Protein AF-A0A4Y8VBB9-F1 (afdb_monomer_lite)

Sequence (120 aa):
MYALFYFFAWAAMWVWVVKTRGNWNLLLANLAGAASGFLVALAISIVCSGLFPSAVPPSSANLLRDLLEVMTTAGALAGVWMWMLRRPQPEQPLARHLLAGLCGMTAGITTLMFFVLNFR

Radius of gyration: 17.72 Å; chains: 1; bounding box: 41×20×53 Å

Secondary structure (DSSP, 8-state):
-HHHHHHHHHHHHHHHHHHH-TTS-HHHHHHHHHHHHHHHHHHHHHHHHHH-TTTSPPPPHHHHHHHHHHHHHHHHHHHHHHHHHTSPPPSSHHHHHHHHHHHHHHHHHHHHHHHHHH--

Foldseek 3Di:
DLVVVLVVQLVVQLVVQCVVVVPDDSVVSNVVSNVVSNLRSLVVLQVCCVVCVVPHPHDDPVSVLVSCLVVQLVVLLVVLVVVLVPDDADPDPVVNVVVNVVSNVVSVVVSVVCCVVPPD

Organism: NCBI:txid1628086

Structure (mmCIF, N/CA/C/O backbone):
data_AF-A0A4Y8VBB9-F1
#
_entry.id   AF-A0A4Y8VBB9-F1
#
loop_
_atom_site.group_PDB
_atom_site.id
_atom_site.type_symbol
_atom_site.label_atom_id
_atom_site.label_alt_id
_atom_site.label_comp_id
_atom_site.label_asym_id
_atom_site.label_entity_id
_atom_site.label_seq_id
_atom_site.pdbx_PDB_ins_code
_atom_site.Cartn_x
_atom_site.Cartn_y
_atom_site.Cartn_z
_atom_site.occupancy
_atom_site.B_iso_or_equiv
_atom_site.auth_seq_id
_atom_site.auth_comp_id
_atom_site.auth_asym_id
_atom_site.auth_atom_id
_atom_site.pdbx_PDB_model_num
ATOM 1 N N . MET A 1 1 ? 3.422 8.545 -23.140 1.00 60.62 1 MET A N 1
ATOM 2 C CA . MET A 1 1 ? 2.528 7.376 -23.303 1.00 60.62 1 MET A CA 1
ATOM 3 C C . MET A 1 1 ? 2.429 6.545 -22.019 1.00 60.62 1 MET A C 1
ATOM 5 O O . MET A 1 1 ? 1.319 6.336 -21.554 1.00 60.62 1 MET A O 1
ATOM 9 N N . TYR A 1 2 ? 3.542 6.178 -21.369 1.00 76.56 2 TYR A N 1
ATOM 10 C CA . TYR A 1 2 ? 3.533 5.390 -20.118 1.00 76.56 2 TYR A CA 1
ATOM 11 C C . TYR A 1 2 ? 2.839 6.056 -18.920 1.00 76.56 2 TYR A C 1
ATOM 13 O O . TYR A 1 2 ? 2.152 5.384 -18.161 1.00 76.56 2 TYR A O 1
ATOM 21 N N . ALA A 1 3 ? 2.934 7.383 -18.787 1.00 78.50 3 ALA A N 1
ATOM 22 C CA . ALA A 1 3 ? 2.269 8.112 -17.705 1.00 78.50 3 ALA A CA 1
ATOM 23 C C . ALA A 1 3 ? 0.739 7.923 -17.699 1.00 78.50 3 ALA A C 1
ATOM 25 O O . ALA A 1 3 ? 0.151 7.773 -16.634 1.00 78.50 3 ALA A O 1
ATOM 26 N N . LEU A 1 4 ? 0.102 7.866 -18.876 1.00 86.25 4 LEU A N 1
ATOM 27 C CA . LEU A 1 4 ? -1.342 7.622 -18.987 1.00 86.25 4 LEU A CA 1
ATOM 28 C C . LEU A 1 4 ? -1.705 6.197 -18.569 1.00 86.25 4 LEU A C 1
ATOM 30 O O . LEU A 1 4 ? -2.721 5.992 -17.915 1.00 86.25 4 LEU A O 1
ATOM 34 N N . PHE A 1 5 ? -0.858 5.224 -18.906 1.00 87.25 5 PHE A N 1
ATOM 35 C CA . PHE A 1 5 ? -1.039 3.836 -18.492 1.00 87.25 5 PHE A CA 1
ATOM 36 C C . PHE A 1 5 ? -0.939 3.685 -16.967 1.00 87.25 5 PHE A C 1
ATOM 38 O O . PHE A 1 5 ? -1.816 3.085 -16.349 1.00 87.25 5 PHE A O 1
ATOM 45 N N . TYR A 1 6 ? 0.065 4.301 -16.338 1.00 86.00 6 TYR A N 1
ATOM 46 C CA . TYR A 1 6 ? 0.202 4.295 -14.878 1.00 86.00 6 TYR A CA 1
ATOM 47 C C . TYR A 1 6 ? -0.927 5.060 -14.183 1.00 86.00 6 TYR A C 1
ATOM 49 O O . TYR A 1 6 ? -1.440 4.604 -13.165 1.00 86.00 6 TYR A O 1
ATOM 57 N N . PHE A 1 7 ? -1.366 6.184 -14.753 1.00 87.94 7 PHE A N 1
ATOM 58 C CA . PHE A 1 7 ? -2.510 6.937 -14.241 1.00 87.94 7 PHE A CA 1
ATOM 59 C C . PHE A 1 7 ? -3.812 6.138 -14.345 1.00 87.94 7 PHE A C 1
ATOM 61 O O . PHE A 1 7 ? -4.634 6.163 -13.432 1.00 87.94 7 PHE A O 1
ATOM 68 N N . PHE A 1 8 ? -3.988 5.376 -15.426 1.00 92.31 8 PHE A N 1
ATOM 69 C CA . PHE A 1 8 ? -5.122 4.474 -15.573 1.00 92.31 8 PHE A CA 1
ATOM 70 C C . PHE A 1 8 ? -5.082 3.350 -14.536 1.00 92.31 8 PHE A C 1
ATOM 72 O O . PHE A 1 8 ? -6.093 3.092 -13.888 1.00 92.31 8 P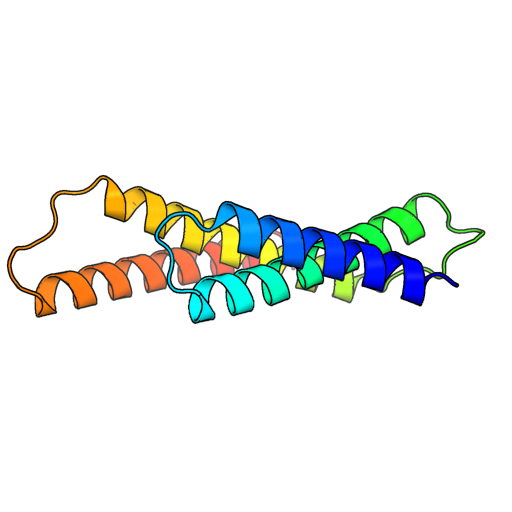HE A O 1
ATOM 79 N N . ALA A 1 9 ? -3.920 2.724 -14.322 1.00 90.62 9 ALA A N 1
ATOM 80 C CA . ALA A 1 9 ? -3.751 1.713 -13.281 1.00 90.62 9 ALA A CA 1
ATOM 81 C C . ALA A 1 9 ? -4.054 2.279 -11.882 1.00 90.62 9 ALA A C 1
ATOM 83 O O . ALA A 1 9 ? -4.779 1.656 -11.105 1.00 90.62 9 ALA A O 1
ATOM 84 N N . TRP A 1 10 ? -3.572 3.492 -11.593 1.00 93.81 10 TRP A N 1
ATOM 85 C CA . TRP A 1 10 ? -3.879 4.222 -10.364 1.00 93.81 10 TRP A CA 1
ATOM 86 C C . TRP A 1 10 ? -5.387 4.438 -10.193 1.00 93.81 10 TRP A C 1
ATOM 88 O O . TRP A 1 10 ? -5.959 4.053 -9.172 1.00 93.81 10 TRP A O 1
ATOM 98 N N . ALA A 1 11 ? -6.046 5.004 -11.208 1.00 90.75 11 ALA A N 1
ATOM 99 C CA . ALA A 1 11 ? -7.470 5.315 -11.172 1.00 90.75 11 ALA A CA 1
ATOM 100 C C . ALA A 1 11 ? -8.330 4.048 -11.064 1.00 90.75 11 ALA A C 1
ATOM 102 O O . ALA A 1 11 ? -9.287 4.021 -10.293 1.00 90.75 11 ALA A O 1
ATOM 103 N N . ALA A 1 12 ? -7.978 2.982 -11.786 1.00 92.69 12 ALA A N 1
ATOM 104 C CA . ALA A 1 12 ? -8.669 1.699 -11.722 1.00 92.69 12 ALA A CA 1
ATOM 105 C C . ALA A 1 12 ? -8.606 1.099 -10.311 1.00 92.69 12 ALA A C 1
ATOM 107 O O . ALA A 1 12 ? -9.636 0.693 -9.769 1.00 92.69 12 ALA A O 1
ATOM 108 N N . MET A 1 13 ? -7.423 1.109 -9.688 1.00 93.75 13 MET A N 1
ATOM 109 C CA . MET A 1 13 ? -7.248 0.650 -8.309 1.00 93.75 13 MET A CA 1
ATOM 110 C C . MET A 1 13 ? -8.009 1.514 -7.308 1.00 93.75 13 MET A C 1
ATOM 112 O O . MET A 1 13 ? -8.690 0.979 -6.434 1.00 93.75 13 MET A O 1
ATOM 116 N N . TRP A 1 14 ? -7.955 2.838 -7.461 1.00 93.69 14 TRP A N 1
ATOM 117 C CA . TRP A 1 14 ? -8.708 3.763 -6.620 1.00 93.69 14 TRP A CA 1
ATOM 118 C C . TRP A 1 14 ? -10.216 3.495 -6.708 1.00 93.69 14 TRP A C 1
ATOM 120 O O . TRP A 1 14 ? -10.864 3.295 -5.678 1.00 93.69 14 TRP A O 1
ATOM 130 N N . VAL A 1 15 ? -10.774 3.404 -7.925 1.00 92.94 15 VAL A N 1
ATOM 131 C CA . VAL A 1 15 ? -12.201 3.106 -8.141 1.00 92.94 15 VAL A CA 1
ATOM 132 C C . VAL A 1 15 ? -12.561 1.765 -7.515 1.00 92.94 15 VAL A C 1
ATOM 134 O O . VAL A 1 15 ? -13.606 1.654 -6.873 1.00 92.94 15 VAL A O 1
ATOM 137 N N . TRP A 1 16 ? -11.717 0.748 -7.700 1.00 94.25 16 TRP A N 1
ATOM 138 C CA . TRP A 1 16 ? -11.953 -0.575 -7.143 1.00 94.25 16 TRP A CA 1
ATOM 139 C C . TRP A 1 16 ? -12.054 -0.525 -5.618 1.00 94.25 16 TRP A C 1
ATOM 141 O O . TRP A 1 16 ? -13.087 -0.925 -5.090 1.00 94.25 16 TRP A O 1
ATOM 151 N N . VAL A 1 17 ? -11.064 0.054 -4.929 1.00 90.38 17 VAL A N 1
ATOM 152 C CA . VAL A 1 17 ? -11.039 0.166 -3.458 1.00 90.38 17 VAL A CA 1
ATOM 153 C C . VAL A 1 17 ? -12.211 0.987 -2.921 1.00 90.38 17 VAL A C 1
ATOM 155 O O . VAL A 1 17 ? -12.865 0.592 -1.956 1.00 90.38 17 VAL A O 1
ATOM 158 N N . VAL A 1 18 ? -12.537 2.113 -3.562 1.00 90.56 18 VAL A N 1
ATOM 159 C CA . VAL A 1 18 ? -13.676 2.945 -3.147 1.00 90.56 18 VAL A CA 1
ATOM 160 C C . VAL A 1 18 ? -15.004 2.198 -3.324 1.00 90.56 18 VAL A C 1
ATOM 162 O O . VAL A 1 18 ? -15.915 2.365 -2.504 1.00 90.56 18 VAL A O 1
ATOM 165 N N . LYS A 1 19 ? -15.129 1.347 -4.352 1.00 90.88 19 LYS A N 1
ATOM 166 C CA . LYS A 1 19 ? -16.315 0.506 -4.578 1.00 90.88 19 LYS A CA 1
ATOM 167 C C . LYS A 1 19 ? -16.399 -0.687 -3.621 1.00 90.88 19 LYS A C 1
ATOM 169 O O . LYS A 1 19 ? -17.501 -1.010 -3.190 1.00 90.88 19 LYS A O 1
ATOM 174 N N . THR A 1 20 ? -15.282 -1.312 -3.251 1.00 91.00 20 THR A N 1
ATOM 175 C CA . THR A 1 20 ? -15.240 -2.481 -2.345 1.00 91.00 20 THR A CA 1
ATOM 176 C C . THR A 1 20 ? -15.152 -2.125 -0.858 1.00 91.00 20 THR A C 1
ATOM 178 O O . THR A 1 20 ? -15.062 -3.018 -0.020 1.00 91.00 20 THR A O 1
ATOM 181 N N . ARG A 1 21 ? -15.246 -0.839 -0.498 1.00 85.12 21 ARG A N 1
ATOM 182 C CA . ARG A 1 21 ? -15.072 -0.325 0.875 1.00 85.12 21 ARG A CA 1
ATOM 183 C C . ARG A 1 21 ? -15.988 -0.925 1.958 1.00 85.12 21 ARG A C 1
ATOM 185 O O . ARG A 1 21 ? -15.695 -0.784 3.144 1.00 85.12 21 ARG A O 1
ATOM 192 N N . GLY A 1 22 ? -17.120 -1.531 1.592 1.00 86.62 22 GLY A N 1
ATOM 193 C CA . GLY A 1 22 ? -18.118 -2.018 2.554 1.00 86.62 22 GLY A CA 1
ATOM 194 C C . GLY A 1 22 ? -18.588 -0.910 3.510 1.00 86.62 22 GLY A C 1
ATOM 195 O O . GLY A 1 22 ? -19.012 0.154 3.062 1.00 86.62 22 GLY A O 1
ATOM 196 N N . ASN A 1 23 ? -18.464 -1.142 4.821 1.00 86.06 23 ASN A N 1
ATOM 197 C CA . ASN A 1 23 ? -18.837 -0.187 5.878 1.00 86.06 23 ASN A CA 1
ATOM 198 C C . ASN A 1 23 ? -17.761 0.870 6.200 1.00 86.06 23 ASN A C 1
ATOM 200 O O . ASN A 1 23 ? -17.947 1.659 7.127 1.00 86.06 23 ASN A O 1
ATOM 204 N N . TRP A 1 24 ? -16.623 0.897 5.496 1.00 82.75 24 TRP A N 1
ATOM 205 C CA . TRP A 1 24 ? -15.608 1.925 5.736 1.00 82.75 24 TRP A CA 1
ATOM 206 C C . TRP A 1 24 ? -16.140 3.323 5.408 1.00 82.75 24 TRP A C 1
ATOM 208 O O . TRP A 1 24 ? -16.866 3.526 4.430 1.00 82.75 24 TRP A O 1
ATOM 218 N N . ASN A 1 25 ? -15.717 4.308 6.206 1.00 89.19 25 ASN A N 1
ATOM 219 C CA . ASN A 1 25 ? -16.002 5.715 5.945 1.00 89.19 25 ASN A CA 1
ATOM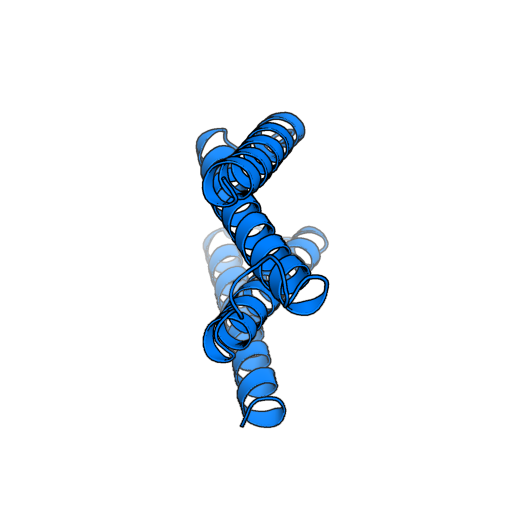 220 C C . ASN A 1 25 ? -15.494 6.095 4.543 1.00 89.19 25 ASN A C 1
ATOM 222 O O . ASN A 1 25 ? -14.373 5.745 4.169 1.00 89.19 25 ASN A O 1
ATOM 226 N N . LEU A 1 26 ? -16.309 6.831 3.781 1.00 86.94 26 LEU A N 1
ATOM 227 C CA . LEU A 1 26 ? -15.988 7.271 2.425 1.00 86.94 26 LEU A CA 1
ATOM 228 C C . LEU A 1 26 ? -14.645 8.010 2.360 1.00 86.94 26 LEU A C 1
ATOM 230 O O . LEU A 1 26 ? -13.878 7.776 1.430 1.00 86.94 26 LEU A O 1
ATOM 234 N N . LEU A 1 27 ? -14.332 8.856 3.345 1.00 87.88 27 LEU A N 1
ATOM 235 C CA . LEU A 1 27 ? -13.067 9.595 3.379 1.00 87.88 27 LEU A CA 1
ATOM 236 C C . LEU A 1 27 ? -11.870 8.649 3.546 1.00 87.88 27 LEU A C 1
ATOM 238 O O . LEU A 1 27 ? -10.877 8.766 2.830 1.00 87.88 27 LEU A O 1
ATOM 242 N N . LEU A 1 28 ? -11.998 7.656 4.430 1.00 84.88 28 LEU A N 1
ATOM 243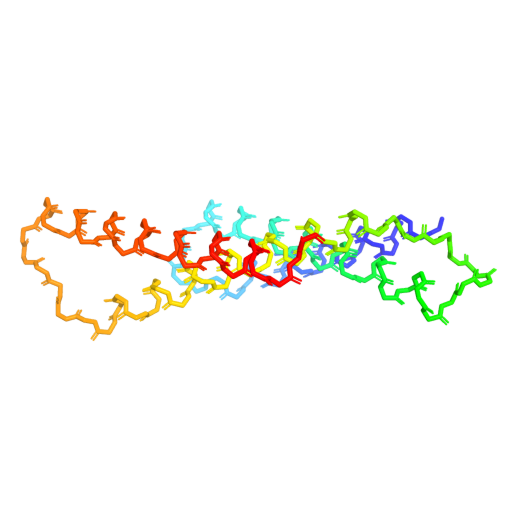 C CA . LEU A 1 28 ? -10.961 6.652 4.662 1.00 84.88 28 LEU A CA 1
ATOM 244 C C . LEU A 1 28 ? -10.773 5.747 3.437 1.00 84.88 28 LEU A C 1
ATOM 246 O O . LEU A 1 28 ? -9.645 5.456 3.053 1.00 84.88 28 LEU A O 1
ATOM 250 N N . ALA A 1 29 ? -11.870 5.353 2.786 1.00 86.75 29 ALA A N 1
ATOM 251 C CA . ALA A 1 29 ? -11.840 4.566 1.558 1.00 86.75 29 ALA A CA 1
ATOM 252 C C . ALA A 1 29 ? -11.177 5.323 0.398 1.00 86.75 29 ALA A C 1
ATOM 254 O O . ALA A 1 29 ? -10.419 4.733 -0.365 1.00 86.75 29 ALA A O 1
ATOM 255 N N . ASN A 1 30 ? -11.418 6.633 0.287 1.00 90.44 30 ASN A N 1
ATOM 256 C CA . ASN A 1 30 ? -10.760 7.483 -0.705 1.00 90.44 30 ASN A CA 1
ATOM 257 C C . ASN A 1 30 ? -9.252 7.577 -0.468 1.00 90.44 30 ASN A C 1
ATOM 259 O O . ASN A 1 30 ? -8.477 7.413 -1.409 1.00 90.44 30 ASN A O 1
ATOM 263 N N . LEU A 1 31 ? -8.835 7.807 0.781 1.00 87.44 31 LEU A N 1
ATOM 264 C CA . LEU A 1 31 ? -7.419 7.896 1.133 1.00 87.44 31 LEU A CA 1
ATOM 265 C C . LEU A 1 31 ? -6.704 6.555 0.903 1.00 87.44 31 LEU A C 1
ATOM 267 O O . LEU A 1 31 ? -5.641 6.517 0.286 1.00 87.44 31 LEU A O 1
ATOM 271 N N . ALA A 1 32 ? -7.323 5.448 1.324 1.00 87.25 32 ALA A N 1
ATOM 272 C CA . ALA A 1 32 ? -6.815 4.100 1.085 1.00 87.25 32 ALA A CA 1
ATOM 273 C C . ALA A 1 32 ? -6.746 3.770 -0.414 1.00 87.25 32 ALA A C 1
ATOM 275 O O . ALA A 1 32 ? -5.756 3.203 -0.874 1.00 87.25 32 ALA A O 1
ATOM 276 N N . GLY A 1 33 ? -7.758 4.161 -1.193 1.00 88.38 33 GLY A N 1
ATOM 277 C CA . GLY A 1 33 ? -7.767 4.011 -2.647 1.00 88.38 33 GLY A CA 1
ATOM 278 C C . GLY A 1 33 ? -6.649 4.804 -3.319 1.00 88.38 33 GLY A C 1
ATOM 279 O O . GLY A 1 33 ? -5.977 4.284 -4.204 1.00 88.38 33 GLY A O 1
ATOM 280 N N . ALA A 1 34 ? -6.397 6.038 -2.875 1.00 88.94 34 ALA A N 1
ATOM 281 C CA . ALA A 1 34 ? -5.365 6.889 -3.462 1.00 88.94 34 ALA A CA 1
ATOM 282 C C . ALA A 1 34 ? -3.962 6.346 -3.161 1.00 88.94 34 ALA A C 1
ATOM 284 O O . ALA A 1 34 ? -3.127 6.266 -4.063 1.00 88.94 34 ALA A O 1
ATOM 285 N N . ALA A 1 35 ? -3.733 5.918 -1.915 1.00 88.06 35 ALA A N 1
ATOM 286 C CA . ALA A 1 35 ? -2.475 5.321 -1.484 1.00 88.06 35 ALA A CA 1
ATOM 287 C C . ALA A 1 35 ? -2.214 3.971 -2.174 1.00 88.06 35 ALA A C 1
ATOM 289 O O . ALA A 1 35 ? -1.151 3.769 -2.755 1.00 88.06 35 ALA A O 1
ATOM 290 N N . SER A 1 36 ? -3.191 3.060 -2.175 1.00 88.06 36 SER A N 1
ATOM 291 C CA . SER A 1 36 ? -3.050 1.746 -2.822 1.00 88.06 36 SER A CA 1
ATOM 292 C C . SER A 1 36 ? -2.895 1.853 -4.339 1.00 88.06 36 SER A C 1
ATOM 294 O O . SER A 1 36 ? -2.025 1.195 -4.904 1.00 88.06 36 SER A O 1
ATOM 296 N N . GLY A 1 37 ? -3.663 2.726 -5.000 1.00 88.62 37 GLY A N 1
ATOM 297 C CA . GLY A 1 37 ? -3.494 2.996 -6.424 1.00 88.62 37 GLY A CA 1
ATOM 298 C C . GLY A 1 37 ? -2.104 3.533 -6.750 1.00 88.62 37 GLY A C 1
ATOM 299 O O . GLY A 1 37 ? -1.524 3.155 -7.766 1.00 88.62 37 GLY A O 1
ATOM 300 N N . PHE A 1 38 ? -1.537 4.376 -5.880 1.00 87.50 38 PHE A N 1
ATOM 301 C CA . PHE A 1 38 ? -0.193 4.930 -6.066 1.00 87.50 38 PHE A CA 1
ATOM 302 C C . PHE A 1 38 ? 0.881 3.851 -5.949 1.00 87.50 38 PHE A C 1
ATOM 304 O O . PHE A 1 38 ? 1.727 3.737 -6.835 1.00 87.50 38 PHE A O 1
ATOM 311 N N . LEU A 1 39 ? 0.790 2.996 -4.928 1.00 89.31 39 LEU A N 1
ATOM 312 C CA . LEU A 1 39 ? 1.699 1.860 -4.763 1.00 89.31 39 LEU A CA 1
ATOM 313 C C . LEU A 1 39 ? 1.640 0.897 -5.954 1.00 89.31 39 LEU A C 1
ATOM 315 O O . LEU A 1 39 ? 2.680 0.458 -6.438 1.00 89.31 39 LEU A O 1
ATOM 319 N N . VAL A 1 40 ? 0.443 0.607 -6.472 1.00 91.81 40 VAL A N 1
ATOM 320 C CA . VAL A 1 40 ? 0.283 -0.268 -7.643 1.00 91.81 40 VAL A CA 1
ATOM 321 C C . VAL A 1 40 ? 0.866 0.365 -8.904 1.00 91.81 40 VAL A C 1
ATOM 323 O O . VAL A 1 40 ? 1.563 -0.315 -9.653 1.00 91.81 40 VAL A O 1
ATOM 326 N N . ALA A 1 41 ? 0.642 1.660 -9.138 1.00 87.81 41 ALA A N 1
ATOM 327 C CA . ALA A 1 41 ? 1.230 2.354 -10.281 1.00 87.81 41 ALA A CA 1
ATOM 328 C C . ALA A 1 41 ? 2.771 2.341 -10.235 1.00 87.81 41 ALA A C 1
ATOM 330 O O . ALA A 1 41 ? 3.414 2.097 -11.258 1.00 87.81 41 ALA A O 1
ATOM 331 N N . LEU A 1 42 ? 3.366 2.533 -9.050 1.00 88.06 42 LEU A N 1
ATOM 332 C CA . LEU A 1 42 ? 4.813 2.413 -8.851 1.00 88.06 42 LEU A CA 1
ATOM 333 C C . LEU A 1 42 ? 5.314 0.984 -9.090 1.00 88.06 42 LEU A C 1
ATOM 335 O O . LEU A 1 42 ? 6.297 0.801 -9.806 1.00 88.06 42 LEU A O 1
ATOM 339 N N . ALA A 1 43 ? 4.621 -0.026 -8.556 1.00 89.50 43 ALA A N 1
ATOM 340 C CA . ALA A 1 43 ? 4.974 -1.429 -8.761 1.00 89.50 43 ALA A CA 1
ATOM 341 C C . ALA A 1 43 ? 4.962 -1.804 -10.250 1.00 89.50 43 ALA A C 1
ATOM 343 O O . ALA A 1 43 ? 5.915 -2.396 -10.751 1.00 89.50 43 ALA A O 1
ATOM 344 N N . ILE A 1 44 ? 3.915 -1.400 -10.977 1.00 89.06 44 ILE A N 1
ATOM 345 C CA . ILE A 1 44 ? 3.802 -1.623 -12.422 1.00 89.06 44 ILE A CA 1
ATOM 346 C C . ILE A 1 44 ? 4.949 -0.933 -13.163 1.00 89.06 44 ILE A C 1
ATOM 348 O O . ILE A 1 44 ? 5.539 -1.542 -14.048 1.00 89.06 44 ILE A O 1
ATOM 352 N N . SER A 1 45 ? 5.308 0.298 -12.788 1.00 86.38 45 SER A N 1
ATOM 353 C CA . SER A 1 45 ? 6.430 1.015 -13.404 1.00 86.38 45 SER A CA 1
ATOM 354 C C . SER A 1 45 ? 7.758 0.258 -13.265 1.00 86.38 45 SER A C 1
ATOM 356 O O . SER A 1 45 ? 8.482 0.108 -14.250 1.00 86.38 45 SER A O 1
ATOM 358 N N . ILE A 1 46 ? 8.052 -0.287 -12.077 1.00 87.00 46 ILE A N 1
ATOM 359 C CA . ILE A 1 46 ? 9.266 -1.088 -11.839 1.00 87.00 46 ILE A CA 1
ATOM 360 C C . ILE A 1 46 ? 9.229 -2.404 -12.624 1.00 87.00 46 ILE A C 1
ATOM 362 O O . ILE A 1 46 ? 10.217 -2.808 -13.230 1.00 87.00 46 ILE A O 1
ATOM 366 N N . VAL A 1 47 ? 8.088 -3.094 -12.631 1.00 88.94 47 VAL A N 1
ATOM 367 C CA . VAL A 1 47 ? 7.954 -4.363 -13.358 1.00 88.94 47 VAL A CA 1
ATOM 368 C C . VAL A 1 47 ? 8.098 -4.136 -14.865 1.00 88.94 47 VAL A C 1
ATOM 370 O O . VAL A 1 47 ? 8.809 -4.881 -15.536 1.00 88.94 47 VAL A O 1
ATOM 373 N N . CYS A 1 48 ? 7.482 -3.083 -15.407 1.00 87.38 48 CYS A N 1
ATOM 374 C CA . CYS A 1 48 ? 7.593 -2.733 -16.820 1.00 87.38 48 CYS A CA 1
ATOM 375 C C . CYS A 1 48 ? 9.019 -2.332 -17.215 1.00 87.38 48 CYS A C 1
ATOM 377 O O . CYS A 1 48 ? 9.459 -2.718 -18.296 1.00 87.38 48 CYS A O 1
ATOM 379 N N . SER A 1 49 ? 9.746 -1.602 -16.363 1.00 86.19 49 SER A N 1
ATOM 380 C CA . SER A 1 49 ? 11.144 -1.236 -16.631 1.00 86.19 49 SER A CA 1
ATOM 381 C C . SER A 1 49 ? 12.068 -2.462 -16.654 1.00 86.19 49 SER A C 1
ATOM 383 O O . SER A 1 49 ? 12.962 -2.537 -17.494 1.00 86.19 49 SER A O 1
ATOM 385 N N . GLY A 1 50 ? 11.814 -3.454 -15.793 1.00 84.38 50 GLY A N 1
ATOM 386 C CA . GLY A 1 50 ? 12.560 -4.714 -15.765 1.00 84.38 50 GLY A CA 1
ATOM 387 C C . GLY A 1 50 ? 12.231 -5.664 -16.922 1.00 84.38 50 GLY A C 1
ATOM 388 O O . GLY A 1 50 ? 13.132 -6.299 -17.465 1.00 84.38 50 GLY A O 1
ATOM 389 N N . LEU A 1 51 ? 10.957 -5.764 -17.318 1.00 87.38 51 LEU A N 1
ATOM 390 C CA . LEU A 1 51 ? 10.512 -6.666 -18.391 1.00 87.38 51 LEU A CA 1
ATOM 391 C C . LEU A 1 51 ? 10.762 -6.107 -19.797 1.00 87.38 51 LEU A C 1
ATOM 393 O O . LEU A 1 51 ? 10.990 -6.876 -20.729 1.00 87.38 51 LEU A O 1
ATOM 397 N N . PHE A 1 52 ? 10.717 -4.783 -19.960 1.00 88.44 52 PHE A N 1
ATOM 398 C CA . PHE A 1 52 ? 10.845 -4.117 -21.257 1.00 88.44 52 PHE A CA 1
ATOM 399 C C . PHE A 1 52 ? 11.921 -3.020 -21.236 1.00 88.44 52 PHE A C 1
ATOM 401 O O . PHE A 1 52 ? 11.615 -1.855 -21.509 1.00 88.44 52 PHE A O 1
ATOM 408 N N . PRO A 1 53 ? 13.196 -3.365 -20.975 1.00 81.56 53 PRO A N 1
ATOM 409 C CA . PRO A 1 53 ? 14.279 -2.387 -20.840 1.00 81.56 53 PRO A CA 1
ATOM 410 C C . PRO A 1 53 ? 14.566 -1.603 -22.133 1.00 81.56 53 PRO A C 1
ATOM 412 O O . PRO A 1 53 ? 15.154 -0.527 -22.092 1.00 81.56 53 PRO A O 1
ATOM 415 N N . SER A 1 54 ? 14.141 -2.119 -23.290 1.00 83.75 54 SER A N 1
ATOM 416 C CA . SER A 1 54 ? 14.240 -1.444 -24.591 1.00 83.75 54 SER A CA 1
ATOM 417 C C . SER A 1 54 ? 13.129 -0.419 -24.847 1.00 83.75 54 SER A C 1
ATOM 419 O O . SER A 1 54 ? 13.283 0.431 -25.721 1.00 83.75 54 SER A O 1
ATOM 421 N N . ALA A 1 55 ? 12.015 -0.486 -24.111 1.00 81.25 55 ALA A N 1
ATOM 422 C CA . ALA A 1 55 ? 10.847 0.372 -24.313 1.00 81.25 55 ALA A CA 1
ATOM 423 C C . ALA A 1 55 ? 10.609 1.339 -23.143 1.00 81.25 55 ALA A C 1
ATOM 425 O O . ALA A 1 55 ? 10.100 2.443 -23.355 1.00 81.25 55 ALA A O 1
ATOM 426 N N . VAL A 1 56 ? 10.968 0.942 -21.919 1.00 81.00 56 VAL A N 1
ATOM 427 C CA . VAL A 1 56 ? 10.705 1.688 -20.684 1.00 81.00 56 VAL A CA 1
ATOM 428 C C . VAL A 1 56 ? 12.032 2.045 -20.008 1.00 81.00 56 VAL A C 1
ATOM 430 O O . VAL A 1 56 ? 12.856 1.156 -19.798 1.00 81.00 56 VAL A O 1
ATOM 433 N N . PRO A 1 57 ? 12.256 3.323 -19.641 1.00 80.88 57 PRO A N 1
ATOM 434 C CA . PRO A 1 57 ? 13.457 3.724 -18.918 1.00 80.88 57 PRO A CA 1
ATOM 435 C C . PRO A 1 57 ? 13.627 2.939 -17.609 1.00 80.88 57 PRO A C 1
ATOM 437 O O . PRO A 1 57 ? 12.630 2.686 -16.924 1.00 80.88 57 PRO A O 1
ATOM 440 N N . PRO A 1 58 ? 14.867 2.589 -17.224 1.00 77.19 58 PRO A N 1
ATOM 441 C CA . PRO A 1 58 ? 15.123 1.856 -15.993 1.00 77.19 58 PRO A CA 1
ATOM 442 C C . PRO A 1 58 ? 14.650 2.662 -14.778 1.00 77.19 58 PRO A C 1
ATOM 444 O O . PRO A 1 58 ? 14.973 3.842 -14.626 1.00 77.19 58 PRO A O 1
ATOM 447 N N . SER A 1 59 ? 13.884 2.018 -13.896 1.00 78.88 59 SER A N 1
ATOM 448 C CA . SER A 1 59 ? 13.519 2.597 -12.601 1.00 78.88 59 SER A CA 1
ATOM 449 C C . SER A 1 59 ? 14.738 2.625 -11.680 1.00 78.88 59 SER A C 1
ATOM 451 O O . SER A 1 59 ? 15.543 1.693 -11.692 1.00 78.88 59 SER A O 1
ATOM 453 N N . SER A 1 60 ? 14.874 3.666 -10.856 1.00 80.94 60 SER A N 1
ATOM 454 C CA . SER A 1 60 ? 15.984 3.741 -9.904 1.00 80.94 60 SER A CA 1
ATOM 455 C C . SER A 1 60 ? 15.906 2.603 -8.879 1.00 80.94 60 SER A C 1
ATOM 457 O O . SER A 1 60 ? 14.826 2.239 -8.411 1.00 80.94 60 SER A O 1
ATOM 459 N N . ALA A 1 61 ? 17.064 2.054 -8.500 1.00 76.62 61 ALA A N 1
ATOM 460 C CA . ALA A 1 61 ? 17.147 1.021 -7.464 1.00 76.62 61 ALA A CA 1
ATOM 461 C C . ALA A 1 61 ? 16.569 1.508 -6.120 1.00 76.62 61 ALA A C 1
ATOM 463 O O . ALA A 1 61 ? 15.940 0.737 -5.397 1.00 76.62 61 ALA A O 1
ATOM 464 N N . ASN A 1 62 ? 16.711 2.808 -5.836 1.00 82.31 62 ASN A N 1
ATOM 465 C CA . ASN A 1 62 ? 16.129 3.451 -4.659 1.00 82.31 62 ASN A CA 1
ATOM 466 C C . ASN A 1 62 ? 14.598 3.386 -4.681 1.00 82.31 62 ASN A C 1
ATOM 468 O O . ASN A 1 62 ? 14.003 3.058 -3.669 1.00 82.31 62 ASN A O 1
ATOM 472 N N . LEU A 1 63 ? 13.955 3.579 -5.838 1.00 81.75 63 LEU A N 1
ATOM 473 C CA . LEU A 1 63 ? 12.493 3.533 -5.939 1.00 81.75 63 LEU A CA 1
ATOM 474 C C . LEU A 1 63 ? 11.941 2.136 -5.621 1.00 81.75 63 LEU A C 1
ATOM 476 O O . LEU A 1 63 ? 10.925 2.025 -4.940 1.00 81.75 63 LEU A O 1
ATOM 480 N N . LEU A 1 64 ? 12.615 1.066 -6.059 1.00 84.12 64 LEU A N 1
ATOM 481 C CA . LEU A 1 64 ? 12.238 -0.299 -5.674 1.00 84.12 64 LEU A CA 1
ATOM 482 C C . LEU A 1 64 ? 12.404 -0.524 -4.165 1.00 84.12 64 LEU A C 1
ATOM 484 O O . LEU A 1 64 ? 11.512 -1.097 -3.541 1.00 84.12 64 LEU A O 1
ATOM 488 N N . ARG A 1 65 ? 13.516 -0.066 -3.578 1.00 82.50 65 ARG A N 1
ATOM 489 C CA . ARG A 1 65 ? 13.761 -0.178 -2.132 1.00 82.50 65 ARG A CA 1
ATOM 490 C C . ARG A 1 65 ? 12.701 0.589 -1.329 1.00 82.50 65 ARG A C 1
ATOM 492 O O . ARG A 1 65 ? 12.074 -0.011 -0.462 1.00 82.50 65 ARG A O 1
ATOM 499 N N . ASP A 1 66 ? 12.438 1.844 -1.680 1.00 85.06 66 ASP A N 1
ATOM 500 C CA . ASP A 1 66 ? 11.447 2.701 -1.019 1.00 85.06 66 ASP A CA 1
ATOM 501 C C . ASP A 1 66 ? 10.032 2.111 -1.138 1.00 85.06 66 ASP A C 1
ATOM 503 O O . ASP A 1 66 ? 9.260 2.096 -0.178 1.00 85.06 66 ASP A O 1
ATOM 507 N N . LEU A 1 67 ? 9.680 1.566 -2.308 1.00 85.75 67 LEU A N 1
ATOM 508 C CA . LEU A 1 67 ? 8.381 0.926 -2.506 1.00 85.75 67 LEU A CA 1
ATOM 509 C C . LEU A 1 67 ? 8.227 -0.318 -1.625 1.00 85.75 67 LEU A C 1
ATOM 511 O O . LEU A 1 67 ? 7.178 -0.500 -1.003 1.00 85.75 67 LEU A O 1
ATOM 515 N N . LEU A 1 68 ? 9.261 -1.161 -1.550 1.00 84.19 68 LEU A N 1
ATOM 516 C CA . LEU A 1 68 ? 9.268 -2.326 -0.665 1.00 84.19 68 LEU A CA 1
ATOM 517 C C . LEU A 1 68 ? 9.151 -1.905 0.802 1.00 84.19 68 LEU A C 1
ATOM 519 O O . LEU A 1 68 ? 8.421 -2.551 1.557 1.00 84.19 68 LEU A O 1
ATOM 523 N N . GLU A 1 69 ? 9.798 -0.807 1.192 1.00 83.44 69 GLU A N 1
ATOM 524 C CA . GLU A 1 69 ? 9.688 -0.226 2.531 1.00 83.44 69 GLU A CA 1
ATOM 525 C C . GLU A 1 69 ? 8.258 0.153 2.889 1.00 83.44 69 GLU A C 1
ATOM 527 O O . GLU A 1 69 ? 7.701 -0.333 3.884 1.00 83.44 69 GLU A O 1
ATOM 532 N N . VAL A 1 70 ? 7.613 0.933 2.027 1.00 85.88 70 VAL A N 1
ATOM 533 C CA . VAL A 1 70 ? 6.235 1.365 2.252 1.00 85.88 70 VAL A CA 1
ATOM 534 C C . VAL A 1 70 ? 5.273 0.176 2.243 1.00 85.88 70 VAL A C 1
ATOM 536 O O . VAL A 1 70 ? 4.419 0.075 3.125 1.00 85.88 70 VAL A O 1
ATOM 539 N N . MET A 1 71 ? 5.413 -0.754 1.294 1.00 86.12 71 MET A N 1
ATOM 540 C CA . MET A 1 71 ? 4.536 -1.926 1.194 1.00 86.12 71 MET A CA 1
ATOM 541 C C . MET A 1 71 ? 4.669 -2.858 2.401 1.00 86.12 71 MET A C 1
ATOM 543 O O . MET A 1 71 ? 3.656 -3.333 2.917 1.00 86.12 71 MET A O 1
ATOM 547 N N . THR A 1 72 ? 5.890 -3.095 2.882 1.00 84.12 72 THR A N 1
ATOM 548 C CA . THR A 1 72 ? 6.133 -3.960 4.047 1.00 84.12 72 THR A CA 1
ATOM 549 C C . THR A 1 72 ? 5.567 -3.329 5.314 1.00 84.12 72 THR A C 1
ATOM 551 O O . THR A 1 72 ? 4.879 -4.000 6.082 1.00 84.12 72 THR A O 1
ATOM 554 N N . THR A 1 73 ? 5.764 -2.021 5.491 1.00 83.38 73 THR A N 1
ATOM 555 C CA . THR A 1 73 ? 5.207 -1.266 6.622 1.00 83.38 73 THR A CA 1
ATOM 556 C C . THR A 1 73 ? 3.680 -1.264 6.598 1.00 83.38 73 THR A C 1
ATOM 558 O O . THR A 1 73 ? 3.034 -1.556 7.606 1.00 83.38 73 THR A O 1
ATOM 561 N N . ALA A 1 74 ? 3.079 -0.995 5.436 1.00 84.06 74 ALA A N 1
ATOM 562 C CA . ALA A 1 74 ? 1.631 -1.033 5.260 1.00 84.06 74 ALA A CA 1
ATOM 563 C C . ALA A 1 74 ? 1.064 -2.438 5.524 1.00 84.06 74 ALA A C 1
ATOM 565 O O . ALA A 1 74 ? 0.046 -2.574 6.204 1.00 84.06 74 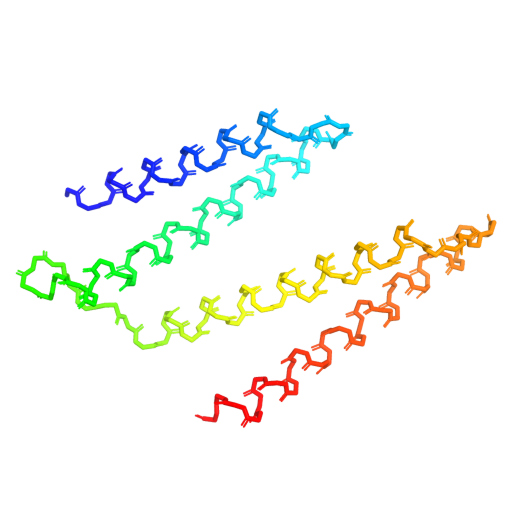ALA A O 1
ATOM 566 N N . GLY A 1 75 ? 1.743 -3.483 5.043 1.00 83.81 75 GLY A N 1
ATOM 567 C CA . GLY A 1 75 ? 1.389 -4.878 5.297 1.00 83.81 75 GLY A CA 1
ATOM 568 C C . GLY A 1 75 ? 1.452 -5.243 6.780 1.00 83.81 75 GLY A C 1
ATOM 569 O O . GLY A 1 75 ? 0.512 -5.846 7.297 1.00 83.81 75 GLY A O 1
ATOM 570 N N . ALA A 1 76 ? 2.506 -4.825 7.488 1.00 85.44 76 ALA 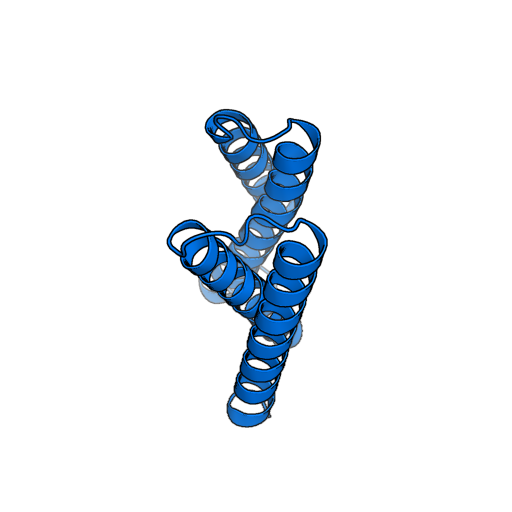A N 1
ATOM 571 C CA . ALA A 1 76 ? 2.646 -5.038 8.927 1.00 85.44 76 ALA A CA 1
ATOM 572 C C . ALA A 1 76 ? 1.508 -4.361 9.707 1.00 85.44 76 ALA A C 1
ATOM 574 O O . ALA A 1 76 ? 0.855 -5.004 10.530 1.00 85.44 76 ALA A O 1
ATOM 575 N N . LEU A 1 77 ? 1.205 -3.095 9.397 1.00 83.12 77 LEU A N 1
ATOM 576 C CA . LEU A 1 77 ? 0.103 -2.356 10.019 1.00 83.12 77 LEU A CA 1
ATOM 577 C C . LEU A 1 77 ? -1.259 -3.002 9.738 1.00 83.12 77 LEU A C 1
ATOM 579 O O . LEU A 1 77 ? -2.059 -3.169 10.659 1.00 83.12 77 LEU A O 1
ATOM 583 N N . ALA A 1 78 ? -1.517 -3.418 8.496 1.00 83.94 78 ALA A N 1
ATOM 584 C CA . ALA A 1 78 ? -2.750 -4.111 8.131 1.00 83.94 78 ALA A CA 1
ATOM 585 C C . ALA A 1 78 ? -2.877 -5.471 8.840 1.00 83.94 78 ALA A C 1
ATOM 587 O O . ALA A 1 78 ? -3.954 -5.821 9.327 1.00 83.94 78 ALA A O 1
ATOM 588 N N . GLY A 1 79 ? -1.781 -6.225 8.945 1.00 83.50 79 GLY A N 1
ATOM 589 C CA . GLY A 1 79 ? -1.723 -7.491 9.673 1.00 83.50 79 GLY A CA 1
ATOM 590 C C . GLY A 1 79 ? -2.036 -7.317 11.159 1.00 83.50 79 GLY A C 1
ATOM 591 O O . GLY A 1 79 ? -2.888 -8.022 11.703 1.00 83.50 79 GLY A O 1
ATOM 592 N N . VAL A 1 80 ? -1.411 -6.328 11.797 1.00 86.06 80 VAL A N 1
ATOM 593 C CA . VAL 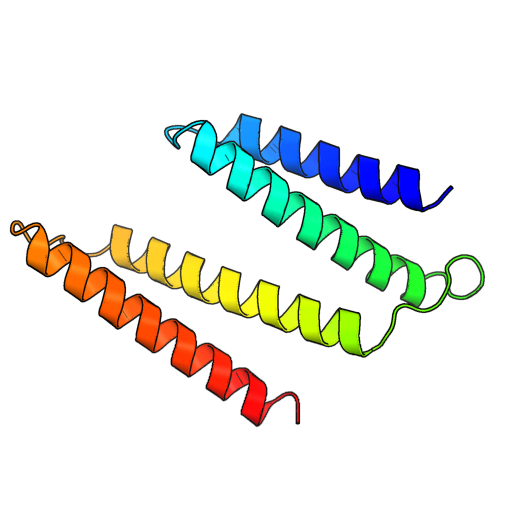A 1 80 ? -1.651 -5.971 13.203 1.00 86.06 80 VAL A CA 1
ATOM 594 C C . VAL A 1 80 ? -3.092 -5.523 13.421 1.00 86.06 80 VAL A C 1
ATOM 596 O O . VAL A 1 80 ? -3.740 -5.981 14.362 1.00 86.06 80 VAL A O 1
ATOM 599 N N . TRP A 1 81 ? -3.630 -4.701 12.521 1.00 79.62 81 TRP A N 1
ATOM 600 C CA . TRP A 1 81 ? -5.029 -4.288 12.548 1.00 79.62 81 TRP A CA 1
ATOM 601 C C . TRP A 1 81 ? -5.981 -5.490 12.500 1.00 79.62 81 TRP A C 1
ATOM 603 O O . TRP A 1 81 ? -6.855 -5.635 13.354 1.00 79.62 81 TRP A O 1
ATOM 613 N N . MET A 1 82 ? -5.783 -6.407 11.547 1.00 84.00 82 MET A N 1
ATOM 614 C CA . MET A 1 82 ? -6.592 -7.625 11.440 1.00 84.00 82 MET A CA 1
ATOM 615 C C . MET A 1 82 ? -6.468 -8.522 12.674 1.00 84.00 82 MET A C 1
ATOM 617 O O . MET A 1 82 ? -7.453 -9.130 13.097 1.00 84.00 82 MET A O 1
ATOM 621 N N . TRP A 1 83 ? -5.278 -8.603 13.266 1.00 84.50 83 TRP A N 1
ATOM 622 C CA . TRP A 1 83 ? -5.055 -9.353 14.496 1.00 84.50 83 TRP A CA 1
ATOM 623 C C . TRP A 1 83 ? -5.819 -8.748 15.679 1.00 84.50 83 TRP A C 1
ATOM 625 O O . TRP A 1 83 ? -6.471 -9.489 16.414 1.00 84.50 83 TRP A O 1
ATOM 635 N N . MET A 1 84 ? -5.833 -7.418 15.822 1.00 82.69 84 MET A N 1
ATOM 636 C CA . MET A 1 84 ? -6.609 -6.726 16.860 1.00 82.69 84 MET A CA 1
ATOM 637 C C . MET A 1 84 ? -8.111 -6.948 16.735 1.00 82.69 84 MET A C 1
ATOM 639 O O . MET A 1 84 ? -8.775 -7.139 17.749 1.00 82.69 84 MET A O 1
ATOM 643 N N . LEU A 1 85 ? -8.653 -6.949 15.511 1.00 81.56 85 LEU A N 1
ATOM 644 C CA . LEU A 1 85 ? -10.083 -7.192 15.282 1.00 81.56 85 LEU A CA 1
ATOM 645 C C . LEU A 1 85 ? -10.541 -8.563 15.798 1.00 81.56 85 LEU A C 1
ATOM 647 O O . LEU A 1 85 ? -11.715 -8.740 16.105 1.00 81.56 85 LEU A O 1
ATOM 651 N N . ARG A 1 86 ? -9.622 -9.529 15.911 1.00 84.50 86 ARG A N 1
ATOM 652 C CA . ARG A 1 86 ? -9.895 -10.876 16.430 1.00 84.50 86 ARG A CA 1
ATOM 653 C C . ARG A 1 86 ? -9.702 -10.998 17.945 1.00 84.50 86 ARG A C 1
ATOM 655 O O . ARG A 1 86 ? -9.961 -12.066 18.495 1.00 84.50 86 ARG A O 1
ATOM 662 N N . ARG A 1 87 ? -9.206 -9.960 18.626 1.00 81.62 87 ARG A N 1
ATOM 663 C CA . ARG A 1 87 ? -8.961 -9.981 20.076 1.00 81.62 87 ARG A CA 1
ATOM 664 C C . ARG A 1 87 ? -10.164 -9.419 20.847 1.00 81.62 87 ARG A C 1
ATOM 666 O O . ARG A 1 87 ? -10.807 -8.491 20.357 1.00 81.62 87 ARG A O 1
ATOM 673 N N . PRO A 1 88 ? -10.452 -9.930 22.063 1.00 80.69 88 PRO A N 1
ATOM 674 C CA . PRO A 1 88 ? -11.447 -9.326 22.944 1.00 80.69 88 PRO A CA 1
ATOM 675 C C . PRO A 1 88 ? -11.047 -7.876 23.224 1.00 80.69 88 PRO A C 1
ATOM 677 O O . PRO A 1 88 ? -9.943 -7.621 23.708 1.00 80.69 88 PRO A O 1
ATOM 680 N N . GLN A 1 89 ? -11.907 -6.922 22.871 1.00 75.12 89 GLN A N 1
ATOM 681 C CA . GLN A 1 89 ? -11.595 -5.513 23.078 1.00 75.12 89 GLN A CA 1
ATOM 682 C C . GLN A 1 89 ? -11.848 -5.124 24.540 1.00 75.12 89 GLN A C 1
ATOM 684 O O . GLN A 1 89 ? -12.899 -5.473 25.076 1.00 75.12 89 GLN A O 1
ATOM 689 N N . PRO A 1 90 ? -10.939 -4.363 25.178 1.00 78.62 90 PRO A N 1
ATOM 690 C CA . PRO A 1 90 ? -11.198 -3.795 26.495 1.00 78.62 90 PRO A CA 1
ATOM 691 C C . PRO A 1 90 ? -12.454 -2.913 26.466 1.00 78.62 90 PRO A C 1
ATOM 693 O O . PRO A 1 90 ? -12.673 -2.178 25.492 1.00 78.62 90 PRO A O 1
ATOM 696 N N . GLU A 1 91 ? -13.252 -2.954 27.537 1.00 80.44 91 GLU A N 1
ATOM 697 C CA . GLU A 1 91 ? -14.431 -2.086 27.691 1.00 80.44 91 GLU A CA 1
ATOM 698 C C . GLU A 1 91 ? -14.036 -0.608 27.822 1.00 80.44 91 GLU A C 1
ATOM 700 O O . GLU A 1 91 ? -14.740 0.277 27.342 1.00 80.44 91 GLU A O 1
ATOM 705 N N . GLN A 1 92 ? -12.865 -0.334 28.410 1.00 84.81 92 GLN A N 1
ATOM 706 C CA . GLN A 1 92 ? -12.361 1.025 28.581 1.00 84.81 92 GLN A CA 1
ATOM 707 C C . GLN A 1 92 ? -11.762 1.580 27.271 1.00 84.81 92 GLN A C 1
ATOM 709 O O . GLN A 1 92 ? -10.824 0.988 26.722 1.00 84.81 92 GLN A O 1
ATOM 714 N N . PRO A 1 93 ? -12.216 2.756 26.789 1.00 81.31 93 PRO A N 1
ATOM 715 C CA . PRO A 1 93 ? -11.755 3.334 25.524 1.00 81.31 93 PRO A CA 1
ATOM 716 C C . PRO A 1 93 ? -10.267 3.713 25.553 1.00 81.31 93 PRO A C 1
ATOM 718 O O . PRO A 1 93 ? -9.558 3.498 24.572 1.00 81.31 93 PRO A O 1
ATOM 721 N N . LEU A 1 94 ? -9.758 4.190 26.696 1.00 84.38 94 LEU A N 1
ATOM 722 C CA . LEU A 1 94 ? -8.339 4.518 26.873 1.00 84.38 94 LEU A CA 1
ATOM 723 C C . LEU A 1 94 ? -7.442 3.284 26.673 1.00 84.38 94 LEU A C 1
ATOM 725 O O . LEU A 1 94 ? -6.463 3.338 25.929 1.00 84.38 94 LEU A O 1
ATOM 729 N N . ALA A 1 95 ? -7.807 2.152 27.282 1.00 79.31 95 ALA A N 1
ATOM 730 C CA . ALA A 1 95 ? -7.051 0.905 27.182 1.00 79.31 95 ALA A CA 1
ATOM 731 C C . ALA A 1 95 ? -6.998 0.378 25.738 1.00 79.31 95 ALA A C 1
ATOM 733 O O . ALA A 1 95 ? -5.977 -0.156 25.304 1.00 79.31 95 ALA A O 1
ATOM 734 N N . ARG A 1 96 ? -8.068 0.587 24.961 1.00 80.62 96 ARG A N 1
ATOM 735 C CA . ARG A 1 96 ? -8.117 0.234 23.537 1.00 80.62 96 ARG A CA 1
ATOM 736 C C . ARG A 1 96 ? -7.136 1.057 22.703 1.00 80.62 96 ARG A C 1
ATOM 738 O O . ARG A 1 96 ? -6.427 0.489 21.876 1.00 80.62 96 ARG A O 1
ATOM 745 N N . HIS A 1 97 ? -7.065 2.368 22.934 1.00 83.81 97 HIS A N 1
ATOM 746 C CA . HIS A 1 97 ? -6.120 3.239 22.231 1.00 83.81 97 HIS A CA 1
ATOM 747 C C . HIS A 1 97 ? -4.663 2.939 22.602 1.00 83.81 97 HIS A C 1
ATOM 749 O O . HIS A 1 97 ? -3.811 2.907 21.716 1.00 83.81 97 HIS A O 1
ATOM 755 N N . LEU A 1 98 ? -4.379 2.647 23.875 1.00 87.44 98 LEU A N 1
ATOM 756 C CA . LEU A 1 98 ? -3.036 2.263 24.323 1.00 87.44 98 LEU A CA 1
ATOM 757 C C . LEU A 1 98 ? -2.586 0.926 23.725 1.00 87.44 98 LEU A C 1
ATOM 759 O O . LEU A 1 98 ? -1.460 0.825 23.241 1.00 87.44 98 LEU A O 1
ATOM 763 N N . LEU A 1 99 ? -3.468 -0.079 23.692 1.00 83.62 99 LEU A N 1
ATOM 764 C CA . LEU A 1 99 ? -3.189 -1.363 23.043 1.00 83.62 99 LEU A CA 1
ATOM 765 C C . LEU A 1 99 ? -2.914 -1.175 21.546 1.00 83.62 99 LEU A C 1
ATOM 767 O O . LEU A 1 99 ? -1.933 -1.712 21.028 1.00 83.62 99 LEU A O 1
ATOM 771 N N . ALA A 1 100 ? -3.754 -0.385 20.867 1.00 81.38 100 ALA A N 1
ATOM 772 C CA . ALA A 1 100 ? -3.578 -0.067 19.456 1.00 81.38 100 ALA A CA 1
ATOM 773 C C . ALA A 1 100 ? -2.222 0.609 19.194 1.00 81.38 100 ALA A C 1
ATOM 775 O O . ALA A 1 100 ? -1.493 0.199 18.291 1.00 81.38 100 ALA A O 1
ATOM 776 N N . GLY A 1 101 ? -1.852 1.584 20.031 1.00 83.88 101 GLY A N 1
ATOM 777 C CA . GLY A 1 101 ? -0.568 2.279 19.959 1.00 83.88 101 GLY A CA 1
ATOM 778 C C . GLY A 1 101 ? 0.632 1.356 20.179 1.00 83.88 101 GLY A C 1
ATOM 779 O O . GLY A 1 101 ? 1.543 1.340 19.355 1.00 83.88 101 GLY A O 1
ATOM 780 N N . LEU A 1 102 ? 0.622 0.538 21.236 1.00 87.44 102 LEU A N 1
ATOM 781 C CA . LEU A 1 102 ? 1.705 -0.407 21.553 1.00 87.44 102 LEU A CA 1
ATOM 782 C C . LEU A 1 102 ? 1.939 -1.422 20.429 1.00 87.44 102 LEU A C 1
ATOM 784 O O . LEU A 1 102 ? 3.070 -1.700 20.032 1.00 87.44 102 LEU A O 1
ATOM 788 N N . CYS A 1 103 ? 0.860 -1.966 19.884 1.00 84.12 103 CYS A N 1
ATOM 789 C CA . CYS A 1 103 ? 0.938 -2.902 18.772 1.00 84.12 103 CYS A CA 1
ATOM 790 C C . CYS A 1 103 ? 1.391 -2.223 17.470 1.00 84.12 103 CYS A C 1
ATOM 792 O O . CYS A 1 103 ? 2.148 -2.810 16.704 1.00 84.12 103 CYS A O 1
ATOM 794 N N . GLY A 1 104 ? 0.991 -0.970 17.235 1.00 82.25 104 GLY A N 1
ATOM 795 C CA . GLY A 1 104 ? 1.521 -0.171 16.130 1.00 82.25 104 GLY A CA 1
ATOM 796 C C . GLY A 1 104 ? 3.028 0.075 16.260 1.00 82.25 104 GLY A C 1
ATOM 797 O O . GLY A 1 104 ? 3.767 -0.107 15.295 1.00 82.25 104 GLY A O 1
ATOM 798 N N . MET A 1 105 ? 3.506 0.416 17.463 1.00 83.44 105 MET A N 1
ATOM 799 C CA . MET A 1 105 ? 4.936 0.622 17.726 1.00 83.44 105 MET A CA 1
ATOM 800 C C . MET A 1 105 ? 5.747 -0.657 17.534 1.00 83.44 105 MET A C 1
ATOM 802 O O . MET A 1 105 ? 6.783 -0.627 16.877 1.00 83.44 105 MET A O 1
ATOM 806 N N . THR A 1 106 ? 5.274 -1.786 18.066 1.00 82.81 106 THR A N 1
ATOM 807 C CA . THR A 1 106 ? 5.959 -3.078 17.888 1.00 82.81 106 THR A CA 1
ATOM 808 C C . THR A 1 106 ? 6.043 -3.463 16.414 1.00 82.81 106 THR A C 1
ATOM 810 O O . THR A 1 106 ? 7.129 -3.800 15.951 1.00 82.81 106 THR A O 1
ATOM 813 N N . ALA A 1 107 ? 4.960 -3.305 15.648 1.00 81.75 107 ALA A N 1
ATOM 814 C CA . ALA A 1 107 ? 4.965 -3.527 14.202 1.00 81.75 107 ALA A CA 1
ATOM 815 C C . ALA A 1 107 ? 5.967 -2.620 13.466 1.00 81.75 107 ALA A C 1
ATOM 817 O O . ALA A 1 107 ? 6.705 -3.087 12.595 1.00 81.75 107 ALA A O 1
ATOM 818 N N . GLY A 1 108 ? 6.027 -1.338 13.840 1.00 81.62 108 GLY A N 1
ATOM 819 C CA . GLY A 1 108 ? 6.991 -0.383 13.293 1.00 81.62 108 GLY A CA 1
ATOM 820 C C . GLY A 1 108 ? 8.437 -0.787 13.581 1.00 81.62 108 GLY A C 1
ATOM 821 O O . GLY A 1 108 ? 9.254 -0.842 12.666 1.00 81.62 108 GLY A O 1
ATOM 822 N N . ILE A 1 109 ? 8.745 -1.159 14.826 1.00 83.88 109 ILE A N 1
ATOM 823 C CA . ILE A 1 109 ? 10.084 -1.617 15.226 1.00 83.88 109 ILE A CA 1
ATOM 824 C C . ILE A 1 109 ? 10.471 -2.897 14.478 1.00 83.88 109 ILE A C 1
ATOM 826 O O . ILE A 1 109 ? 11.587 -2.989 13.972 1.00 83.88 109 ILE A O 1
ATOM 830 N N . THR A 1 110 ? 9.566 -3.875 14.364 1.00 80.12 110 THR A N 1
ATOM 831 C CA . THR A 1 110 ? 9.825 -5.113 13.610 1.00 80.12 110 THR A CA 1
ATOM 832 C C . THR A 1 110 ? 10.124 -4.821 12.144 1.00 80.12 110 THR A C 1
ATOM 834 O O . THR A 1 110 ? 11.041 -5.411 11.576 1.00 80.12 110 THR A O 1
ATOM 837 N N . THR A 1 111 ? 9.391 -3.883 11.547 1.00 79.06 111 THR A N 1
ATOM 838 C CA . THR A 1 111 ? 9.603 -3.476 10.158 1.00 79.06 111 THR A CA 1
ATOM 839 C C . THR A 1 111 ? 10.972 -2.816 9.985 1.00 79.06 111 THR A C 1
ATOM 841 O O . THR A 1 111 ? 11.746 -3.241 9.133 1.00 79.06 111 THR A O 1
ATOM 844 N N . LEU A 1 112 ? 11.327 -1.856 10.846 1.00 81.12 112 LEU A N 1
ATOM 845 C CA . LEU A 1 112 ? 12.646 -1.211 10.826 1.00 81.12 112 LEU A CA 1
ATOM 846 C C . LEU A 1 112 ? 13.785 -2.223 11.003 1.00 81.12 112 LEU A C 1
ATOM 848 O O . LEU A 1 112 ? 14.774 -2.169 10.276 1.00 81.12 112 LEU A O 1
ATOM 852 N N . MET A 1 113 ? 13.633 -3.185 11.917 1.00 82.75 113 MET A N 1
ATOM 853 C CA . MET A 1 113 ? 14.608 -4.263 12.104 1.00 82.75 113 MET A CA 1
ATOM 854 C C . MET A 1 113 ? 14.743 -5.130 10.850 1.00 82.75 113 MET A C 1
ATOM 856 O O . MET A 1 113 ? 15.860 -5.425 10.435 1.00 82.75 113 MET A O 1
ATOM 860 N N . PHE A 1 114 ? 13.633 -5.502 10.206 1.00 79.38 114 PHE A N 1
ATOM 861 C CA . PHE A 1 114 ? 13.668 -6.236 8.941 1.00 79.38 114 PHE A CA 1
ATOM 862 C C . PHE A 1 114 ? 14.443 -5.462 7.866 1.00 79.38 114 PHE A C 1
ATOM 864 O O . PHE A 1 114 ? 15.270 -6.058 7.174 1.00 79.38 114 PHE A O 1
ATOM 871 N N . PHE A 1 115 ? 14.251 -4.144 7.772 1.00 75.88 115 PHE A N 1
ATOM 872 C CA . PHE A 1 115 ? 14.981 -3.309 6.820 1.00 75.88 115 PHE A CA 1
ATOM 873 C C . PHE A 1 115 ? 16.473 -3.220 7.112 1.00 75.88 115 PHE A C 1
ATOM 875 O O . PHE A 1 115 ? 17.275 -3.489 6.220 1.00 75.88 115 PHE A O 1
ATOM 882 N N . VAL A 1 116 ? 16.853 -2.932 8.358 1.00 81.75 116 VAL A N 1
ATOM 883 C CA . VAL A 1 116 ? 18.266 -2.874 8.768 1.00 81.75 116 VAL A CA 1
ATOM 884 C C . VAL A 1 116 ? 18.988 -4.197 8.489 1.00 81.75 116 VAL A C 1
ATOM 886 O O . VAL A 1 116 ? 20.153 -4.191 8.095 1.00 81.75 116 VAL A O 1
ATOM 889 N N . LEU A 1 117 ? 18.305 -5.330 8.674 1.00 80.69 117 LEU A N 1
ATOM 890 C CA . LEU A 1 117 ? 18.891 -6.658 8.494 1.00 80.69 117 LEU A CA 1
ATOM 891 C C . LEU A 1 117 ? 18.968 -7.109 7.027 1.00 80.69 117 LEU A C 1
ATOM 893 O O . LEU A 1 117 ? 19.902 -7.829 6.680 1.00 80.69 117 LEU A O 1
ATOM 897 N N . ASN A 1 118 ? 18.014 -6.720 6.173 1.00 73.50 118 ASN A N 1
ATOM 898 C CA . ASN A 1 118 ? 17.903 -7.249 4.803 1.00 73.50 118 ASN A CA 1
ATOM 899 C C . ASN A 1 118 ? 18.327 -6.262 3.708 1.00 73.50 118 ASN A C 1
ATOM 901 O O . ASN A 1 118 ? 18.681 -6.688 2.612 1.00 73.50 118 ASN A O 1
ATOM 905 N N . PHE A 1 119 ? 18.302 -4.958 3.981 1.00 66.31 119 PHE A N 1
ATOM 906 C CA . PHE A 1 119 ? 18.513 -3.909 2.982 1.00 66.31 119 PHE A CA 1
ATOM 907 C C . PHE A 1 119 ? 19.644 -2.955 3.383 1.00 66.31 119 PHE A C 1
ATOM 909 O O . PHE A 1 119 ? 19.503 -1.741 3.266 1.00 66.31 119 PHE A O 1
ATOM 916 N N . ARG A 1 120 ? 20.779 -3.488 3.846 1.00 55.31 120 ARG A N 1
ATOM 917 C CA . ARG A 1 120 ? 21.972 -2.671 4.115 1.00 55.31 120 ARG A CA 1
ATOM 918 C C . ARG A 1 120 ? 22.482 -1.957 2.859 1.00 55.31 120 ARG A C 1
ATOM 920 O O . ARG A 1 120 ? 22.263 -2.472 1.738 1.00 55.31 120 ARG A O 1
#

pLDDT: mean 84.26, std 5.7, range [55.31, 94.25]